Protein AF-A0A1G6HZ86-F1 (afdb_monomer_lite)

Radius of gyration: 16.39 Å; chains: 1; bounding box: 46×43×27 Å

Structure (mmCIF, N/CA/C/O backbone):
data_AF-A0A1G6HZ86-F1
#
_entry.id   AF-A0A1G6HZ86-F1
#
loop_
_atom_site.group_PDB
_atom_site.id
_atom_site.type_symbol
_atom_site.label_atom_id
_atom_site.label_alt_id
_atom_site.label_comp_id
_atom_site.label_asym_id
_atom_site.label_entity_id
_atom_site.label_seq_id
_atom_site.pdbx_PDB_ins_code
_atom_site.Cartn_x
_atom_site.Cartn_y
_atom_site.Cartn_z
_atom_site.occupancy
_atom_site.B_iso_or_equiv
_atom_site.auth_seq_id
_atom_site.auth_comp_id
_atom_site.auth_asym_id
_atom_site.auth_atom_id
_atom_site.pdbx_PDB_model_num
ATOM 1 N N . MET A 1 1 ? -33.066 11.154 10.064 1.00 36.47 1 MET A N 1
ATOM 2 C CA . MET A 1 1 ? -33.229 10.299 8.868 1.00 36.47 1 MET A CA 1
ATOM 3 C C . MET A 1 1 ? -31.877 10.174 8.182 1.00 36.47 1 MET A C 1
ATOM 5 O O . MET A 1 1 ? -31.425 11.146 7.598 1.00 36.47 1 MET A O 1
ATOM 9 N N . ASN A 1 2 ? -31.205 9.027 8.303 1.00 40.09 2 ASN A N 1
ATOM 10 C CA . ASN A 1 2 ? -29.987 8.744 7.538 1.00 40.09 2 ASN A CA 1
ATOM 11 C C . ASN A 1 2 ? -30.397 7.996 6.271 1.00 40.09 2 ASN A C 1
ATOM 13 O O . ASN A 1 2 ? -30.714 6.810 6.323 1.00 40.09 2 ASN A O 1
ATOM 17 N N . VAL A 1 3 ? -30.431 8.701 5.142 1.00 46.88 3 VAL A N 1
ATOM 18 C CA . VAL A 1 3 ? -30.634 8.081 3.832 1.00 46.88 3 VAL A CA 1
ATOM 19 C C . VAL A 1 3 ? -29.300 7.447 3.444 1.00 46.88 3 VAL A C 1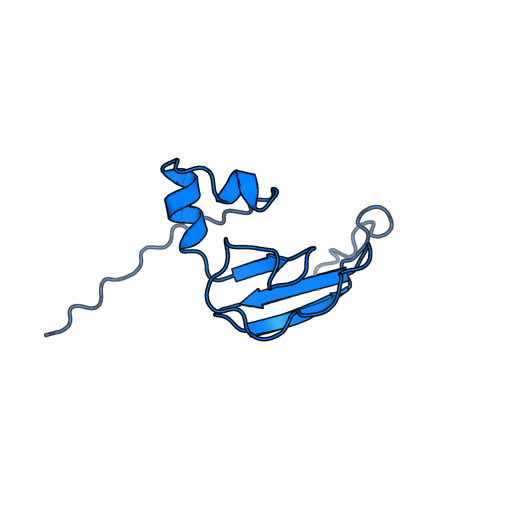
ATOM 21 O O . VAL A 1 3 ? -28.396 8.121 2.948 1.00 46.88 3 VAL A O 1
ATOM 24 N N . GLY A 1 4 ? -29.134 6.163 3.765 1.00 50.91 4 GLY A N 1
ATOM 25 C CA . GLY A 1 4 ? -27.972 5.383 3.351 1.00 50.91 4 GLY A CA 1
ATOM 26 C C . GLY A 1 4 ? -27.910 5.355 1.828 1.00 50.91 4 GLY A C 1
ATOM 27 O O . GLY A 1 4 ? -28.729 4.706 1.184 1.00 50.91 4 GLY A O 1
ATOM 28 N N . ARG A 1 5 ? -26.972 6.105 1.241 1.00 54.00 5 ARG A N 1
ATOM 29 C CA . ARG A 1 5 ? -26.735 6.090 -0.205 1.00 54.00 5 ARG A CA 1
ATOM 30 C C . ARG A 1 5 ? -26.365 4.667 -0.620 1.00 54.00 5 ARG A C 1
ATOM 32 O O . ARG A 1 5 ? -25.352 4.137 -0.167 1.00 54.00 5 ARG A O 1
ATOM 39 N N . ALA A 1 6 ? -27.175 4.066 -1.488 1.00 55.44 6 ALA A N 1
ATOM 40 C CA . ALA A 1 6 ? -26.839 2.809 -2.134 1.00 55.44 6 ALA A CA 1
ATOM 41 C C . ALA A 1 6 ? -25.559 3.004 -2.960 1.00 55.44 6 ALA A C 1
ATOM 43 O O . ALA A 1 6 ? -25.503 3.837 -3.866 1.00 55.44 6 ALA A O 1
ATOM 44 N N . LYS A 1 7 ? -24.506 2.260 -2.621 1.00 58.75 7 LYS A N 1
ATOM 45 C CA . LYS A 1 7 ? -23.260 2.233 -3.386 1.00 58.75 7 LYS A CA 1
ATOM 46 C C . LYS A 1 7 ? -23.513 1.406 -4.649 1.00 58.75 7 LYS A C 1
ATOM 48 O O . LYS A 1 7 ? -23.461 0.183 -4.600 1.00 58.75 7 LYS A O 1
ATOM 53 N N . VAL A 1 8 ? -23.828 2.059 -5.766 1.00 52.94 8 VAL A N 1
ATOM 54 C CA . VAL A 1 8 ? -23.908 1.398 -7.078 1.00 52.94 8 VAL A CA 1
ATOM 55 C C . VAL A 1 8 ? -22.479 1.078 -7.515 1.00 52.94 8 VAL A C 1
ATOM 57 O O . VAL A 1 8 ? -21.694 1.986 -7.778 1.00 52.94 8 VAL A O 1
ATOM 60 N N . VAL A 1 9 ? -22.108 -0.204 -7.527 1.00 70.69 9 VAL A N 1
ATOM 61 C CA . VAL A 1 9 ? -20.758 -0.659 -7.896 1.00 70.69 9 VAL A CA 1
ATOM 62 C C . VAL A 1 9 ? -20.847 -1.418 -9.215 1.00 70.69 9 VAL A C 1
ATOM 64 O O . VAL A 1 9 ? -21.443 -2.485 -9.269 1.00 70.69 9 VAL A O 1
ATOM 67 N N . LEU A 1 10 ? -20.226 -0.895 -10.274 1.00 89.31 10 LEU A N 1
ATOM 68 C CA . LEU A 1 10 ? -20.183 -1.511 -11.614 1.00 89.31 10 LEU A CA 1
ATOM 69 C C . LEU A 1 10 ? -19.276 -2.758 -11.692 1.00 89.31 10 LEU A C 1
ATOM 71 O O . LEU A 1 10 ? -18.943 -3.219 -12.777 1.00 89.31 10 LEU A O 1
ATOM 75 N N . GLY A 1 11 ? -18.786 -3.257 -10.554 1.00 85.19 11 GLY A N 1
ATOM 76 C CA . GLY A 1 11 ? -17.752 -4.293 -10.514 1.00 85.19 11 GLY A CA 1
ATOM 77 C C . GLY A 1 11 ? -16.366 -3.825 -10.981 1.00 85.19 11 GLY A C 1
ATOM 78 O O . GLY A 1 11 ? -15.463 -4.650 -11.094 1.00 85.19 11 GLY A O 1
ATOM 79 N N . LEU A 1 12 ? -16.172 -2.522 -11.224 1.00 86.62 12 LEU A N 1
ATOM 80 C CA . LEU A 1 12 ? -14.879 -1.958 -11.611 1.00 86.62 12 LEU A CA 1
ATOM 81 C C . LEU A 1 12 ? -13.827 -2.204 -10.519 1.00 86.62 12 LEU A C 1
ATOM 83 O O . LEU A 1 12 ? -14.027 -1.837 -9.358 1.00 86.62 12 LEU A O 1
ATOM 87 N N . LYS A 1 13 ? -12.690 -2.782 -10.915 1.00 88.69 13 LYS A N 1
ATOM 88 C CA . LYS A 1 13 ? -11.505 -2.976 -10.073 1.00 88.69 13 LYS A CA 1
ATOM 89 C C . LYS A 1 13 ? -10.319 -2.260 -10.706 1.00 88.69 13 LYS A C 1
ATOM 91 O O . LYS A 1 13 ? -10.139 -2.323 -11.918 1.00 88.69 13 LYS A O 1
ATOM 96 N N . VAL A 1 14 ? -9.510 -1.608 -9.878 1.00 87.81 14 VAL A N 1
ATOM 97 C CA . VAL A 1 14 ? -8.285 -0.921 -10.300 1.00 87.81 14 VAL A CA 1
ATOM 98 C C . VAL A 1 14 ? -7.123 -1.510 -9.515 1.00 87.81 14 VAL A C 1
ATOM 100 O O . VAL A 1 14 ? -7.189 -1.595 -8.290 1.00 87.81 14 VAL A O 1
ATOM 103 N N . ILE A 1 15 ? -6.071 -1.913 -10.226 1.00 91.38 15 ILE A N 1
ATOM 104 C CA . ILE A 1 15 ? -4.791 -2.321 -9.647 1.00 91.38 15 ILE A CA 1
ATOM 105 C C . ILE A 1 15 ? -3.751 -1.343 -10.181 1.00 91.38 15 ILE A C 1
ATOM 107 O O . ILE A 1 15 ? -3.588 -1.215 -11.392 1.00 91.38 15 ILE A O 1
ATOM 111 N N . ALA A 1 16 ? -3.079 -0.637 -9.277 1.00 89.25 16 ALA A N 1
ATOM 112 C CA . ALA A 1 16 ? -2.029 0.316 -9.602 1.00 89.25 16 ALA A CA 1
ATOM 113 C C . ALA A 1 16 ? -0.760 -0.055 -8.832 1.00 89.25 16 ALA A C 1
ATOM 115 O O . ALA A 1 16 ? -0.826 -0.402 -7.653 1.00 89.25 16 ALA A O 1
ATOM 116 N N . ALA A 1 17 ? 0.385 0.026 -9.504 1.00 91.12 17 ALA A N 1
ATOM 117 C CA . ALA A 1 17 ? 1.700 -0.226 -8.932 1.00 91.12 17 ALA A CA 1
ATOM 118 C C . ALA A 1 17 ? 2.635 0.931 -9.287 1.00 91.12 17 ALA A C 1
ATOM 120 O O . ALA A 1 17 ? 2.466 1.573 -10.321 1.00 91.12 17 ALA A O 1
ATOM 121 N N . GLY A 1 18 ? 3.597 1.193 -8.412 1.00 89.25 18 GLY A N 1
ATOM 122 C CA . GLY A 1 18 ? 4.501 2.329 -8.520 1.00 89.25 18 GLY A CA 1
ATOM 123 C C . GLY A 1 18 ? 5.271 2.533 -7.223 1.00 89.25 18 GLY A C 1
ATOM 124 O O . GLY A 1 18 ? 5.072 1.805 -6.243 1.00 89.25 18 GLY A O 1
ATOM 125 N N . ASN A 1 19 ? 6.150 3.524 -7.204 1.00 87.88 19 ASN A N 1
ATOM 126 C CA . ASN A 1 19 ? 6.870 3.904 -5.990 1.00 87.88 19 ASN A CA 1
ATOM 127 C C . ASN A 1 19 ? 6.074 4.918 -5.146 1.00 87.88 19 ASN A C 1
ATOM 129 O O . ASN A 1 19 ? 5.148 5.575 -5.618 1.00 87.88 19 ASN A O 1
ATOM 133 N N . THR A 1 20 ? 6.461 5.091 -3.879 1.00 83.12 20 THR A N 1
ATOM 134 C CA . THR A 1 20 ? 5.815 6.043 -2.957 1.00 83.12 20 THR A CA 1
ATOM 135 C C . THR A 1 20 ? 5.749 7.473 -3.515 1.00 83.12 20 THR A C 1
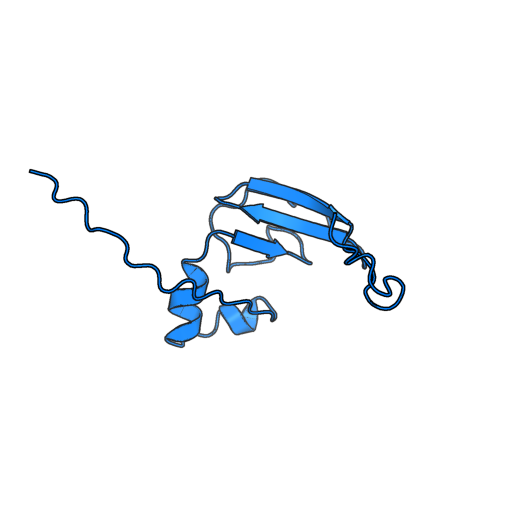ATOM 137 O O . THR A 1 20 ? 4.770 8.182 -3.272 1.00 83.12 20 THR A O 1
ATOM 140 N N . GLY A 1 21 ? 6.772 7.912 -4.257 1.00 82.19 21 GLY A N 1
ATOM 141 C CA . GLY A 1 21 ? 6.846 9.255 -4.837 1.00 82.19 21 GLY A CA 1
ATOM 142 C C . GLY A 1 21 ? 5.801 9.493 -5.930 1.00 82.19 21 GLY A C 1
ATOM 143 O O . GLY A 1 21 ? 5.166 10.544 -5.951 1.00 82.19 21 GLY A O 1
ATOM 144 N N . GLU A 1 22 ? 5.552 8.496 -6.776 1.00 81.88 22 GLU A N 1
ATOM 145 C CA . GLU A 1 22 ? 4.565 8.536 -7.864 1.00 81.88 22 GLU A CA 1
ATOM 146 C C . GLU A 1 22 ? 3.135 8.657 -7.331 1.00 81.88 22 GLU A C 1
ATOM 148 O O . GLU A 1 22 ? 2.369 9.503 -7.788 1.00 81.88 22 GLU A O 1
ATOM 153 N N . PHE A 1 23 ? 2.794 7.899 -6.285 1.00 78.56 23 PHE A N 1
ATOM 154 C CA . PHE A 1 23 ? 1.511 8.034 -5.578 1.00 78.56 23 PHE A CA 1
ATOM 155 C C . PHE A 1 23 ? 1.420 9.317 -4.734 1.00 78.56 23 PHE A C 1
ATOM 157 O O . PHE A 1 23 ? 0.340 9.720 -4.283 1.00 78.56 23 PHE A O 1
ATOM 164 N N . SER A 1 24 ? 2.560 9.974 -4.515 1.00 68.56 24 SER A N 1
ATOM 165 C CA . SER A 1 24 ? 2.641 11.253 -3.822 1.00 68.56 24 SER A CA 1
ATOM 166 C C . SER A 1 24 ? 2.527 12.459 -4.764 1.00 68.56 24 SER A C 1
ATOM 168 O O . SER A 1 24 ? 2.337 13.576 -4.277 1.00 68.56 24 SER A O 1
ATOM 170 N N . ALA A 1 25 ? 2.558 12.271 -6.085 1.00 68.56 25 ALA A N 1
ATOM 171 C CA . ALA A 1 25 ? 2.338 13.353 -7.039 1.00 68.56 25 ALA A CA 1
ATOM 172 C C . ALA A 1 25 ? 0.893 13.876 -6.919 1.00 68.56 25 ALA A C 1
ATOM 174 O O . ALA A 1 25 ? -0.065 13.107 -6.949 1.00 68.56 25 ALA A O 1
ATOM 175 N N . GLY A 1 26 ? 0.725 15.189 -6.736 1.00 68.50 26 GLY A N 1
ATOM 176 C CA . GLY A 1 2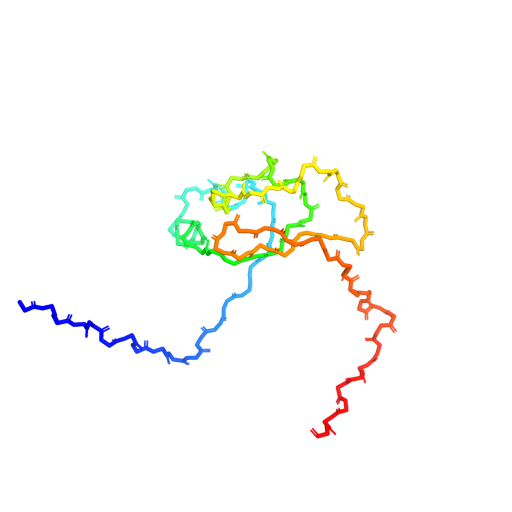6 ? -0.556 15.843 -6.424 1.00 68.50 26 GLY A CA 1
ATOM 177 C C . GLY A 1 26 ? -1.557 15.931 -7.581 1.00 68.50 26 GLY A C 1
ATOM 178 O O . GLY A 1 26 ? -2.284 16.915 -7.666 1.00 68.50 26 GLY A O 1
ATOM 179 N N . ASN A 1 27 ? -1.580 14.952 -8.488 1.00 82.38 27 ASN A N 1
ATOM 180 C CA . ASN A 1 27 ? -2.593 14.883 -9.537 1.00 82.38 27 ASN A CA 1
ATOM 181 C C . ASN A 1 27 ? -3.921 14.317 -8.989 1.00 82.38 27 ASN A C 1
ATOM 183 O O . ASN A 1 27 ? -3.989 13.747 -7.892 1.00 82.38 27 ASN A O 1
ATOM 187 N N . GLU A 1 28 ? -5.002 14.501 -9.748 1.00 85.31 28 GLU A N 1
ATOM 188 C CA . GLU A 1 28 ? -6.355 14.088 -9.347 1.00 85.31 28 GLU A CA 1
ATOM 189 C C . GLU A 1 28 ? -6.432 12.577 -9.079 1.00 85.31 28 GLU A C 1
ATOM 191 O O . GLU A 1 28 ? -7.011 12.141 -8.085 1.00 85.31 28 GLU A O 1
ATOM 196 N N . PHE A 1 29 ? -5.758 11.774 -9.905 1.00 82.25 29 PHE A N 1
ATOM 197 C CA . PHE A 1 29 ? -5.748 10.320 -9.765 1.00 82.25 29 PHE A CA 1
ATOM 198 C C . PHE A 1 29 ? -5.007 9.851 -8.502 1.00 82.25 29 PHE A C 1
ATOM 200 O O . PHE A 1 29 ? -5.510 9.009 -7.760 1.00 82.25 29 PHE A O 1
ATOM 207 N N . GLY A 1 30 ? -3.853 10.440 -8.192 1.00 81.44 30 GLY A N 1
ATOM 208 C CA . GLY A 1 30 ? -3.086 10.176 -6.975 1.00 81.44 30 GLY A CA 1
ATOM 209 C C . GLY A 1 30 ? -3.849 10.587 -5.718 1.00 81.44 30 GLY A C 1
ATOM 210 O O . GLY A 1 30 ? -3.791 9.897 -4.699 1.00 81.44 30 GLY A O 1
ATOM 211 N N . THR A 1 31 ? -4.642 11.657 -5.799 1.00 85.38 31 THR A N 1
ATOM 212 C CA . THR A 1 31 ? -5.520 12.087 -4.702 1.00 85.38 31 THR A CA 1
ATOM 213 C C . THR A 1 31 ? -6.589 11.038 -4.392 1.00 85.38 31 THR A C 1
ATOM 215 O O . THR A 1 31 ? -6.848 10.764 -3.217 1.00 85.38 31 THR A O 1
ATOM 218 N N . GLU A 1 32 ? -7.171 10.401 -5.410 1.00 86.00 32 GLU A N 1
ATOM 219 C CA . GLU A 1 32 ? -8.117 9.295 -5.217 1.00 86.00 32 GLU A CA 1
ATOM 220 C C . GLU A 1 32 ? -7.431 8.013 -4.731 1.00 86.00 32 GLU A C 1
ATOM 222 O O . GLU A 1 32 ? -7.923 7.368 -3.803 1.00 86.00 32 GLU A O 1
ATOM 227 N N . LEU A 1 33 ? -6.258 7.669 -5.272 1.00 84.75 33 LEU A N 1
ATOM 228 C CA . LEU A 1 33 ? -5.503 6.480 -4.855 1.00 84.75 33 LEU A CA 1
ATOM 229 C C . LEU A 1 33 ? -5.125 6.511 -3.366 1.00 84.75 33 LEU A C 1
ATOM 231 O O . LEU A 1 33 ? -5.184 5.483 -2.697 1.00 84.75 33 LEU A O 1
ATOM 235 N N . ARG A 1 34 ? -4.846 7.689 -2.795 1.00 83.56 34 ARG A N 1
ATOM 236 C CA . ARG A 1 34 ? -4.580 7.863 -1.350 1.00 83.56 34 ARG A CA 1
ATOM 237 C C . ARG A 1 34 ? -5.786 7.605 -0.438 1.00 83.56 34 ARG A C 1
ATOM 239 O O . ARG A 1 34 ? -5.633 7.583 0.785 1.00 83.56 34 ARG A O 1
ATOM 246 N N . LYS A 1 35 ? -6.998 7.475 -0.989 1.00 86.38 35 LYS A N 1
ATOM 247 C CA . LYS A 1 35 ? -8.204 7.105 -0.225 1.00 86.38 35 LYS A CA 1
ATOM 248 C C . LYS A 1 35 ? -8.381 5.589 -0.123 1.00 86.38 35 LYS A C 1
ATOM 250 O O . LYS A 1 35 ? -9.194 5.135 0.685 1.00 86.38 35 LYS A O 1
ATOM 255 N N . VAL A 1 36 ? -7.647 4.813 -0.923 1.00 88.94 36 VAL A N 1
ATOM 256 C CA . VAL A 1 36 ? -7.671 3.349 -0.888 1.00 88.94 36 VAL A CA 1
ATOM 257 C C . VAL A 1 36 ? -7.097 2.856 0.444 1.00 88.94 36 VAL A C 1
ATOM 259 O O . VAL A 1 36 ? -6.142 3.416 0.977 1.00 88.94 36 VAL A O 1
ATOM 262 N N . ARG A 1 37 ? -7.708 1.806 1.003 1.00 90.31 37 ARG A N 1
ATOM 263 C CA . ARG A 1 37 ? -7.323 1.207 2.295 1.00 90.31 37 ARG A CA 1
ATOM 264 C C . ARG A 1 37 ? -6.722 -0.190 2.177 1.00 90.31 37 ARG A C 1
ATOM 266 O O . ARG A 1 37 ? -6.399 -0.794 3.192 1.00 90.31 37 ARG A O 1
ATOM 273 N N . GLN A 1 38 ? -6.582 -0.689 0.954 1.00 92.81 38 GLN A N 1
ATOM 274 C CA . GLN A 1 38 ? -6.043 -2.005 0.647 1.00 92.81 38 GLN A CA 1
ATOM 275 C C . GLN A 1 38 ? -4.845 -1.878 -0.295 1.00 92.81 38 GLN A C 1
ATOM 277 O O . GLN A 1 38 ? -4.900 -1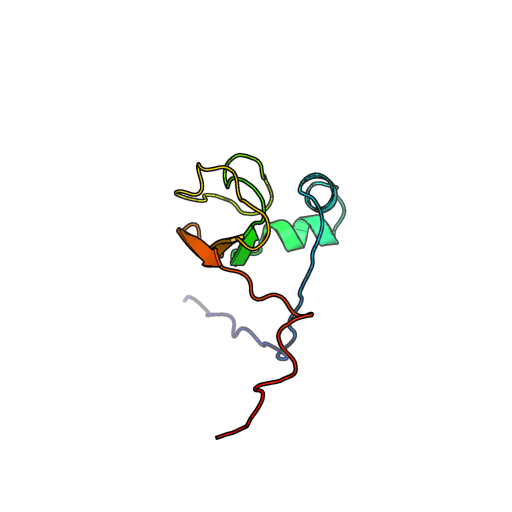.135 -1.272 1.00 92.81 38 GLN A O 1
ATOM 282 N N . GLY A 1 39 ? -3.783 -2.634 -0.042 1.00 92.88 39 GLY A N 1
ATOM 283 C CA . GLY A 1 39 ? -2.639 -2.692 -0.944 1.00 92.88 39 GLY A CA 1
ATOM 284 C C . GLY A 1 39 ? -1.609 -3.741 -0.550 1.00 92.88 39 GLY A C 1
ATOM 285 O O . GLY A 1 39 ? -1.715 -4.388 0.490 1.00 92.88 39 GLY A O 1
ATOM 286 N N . ILE A 1 40 ? -0.598 -3.897 -1.401 1.00 94.50 40 ILE A N 1
ATOM 287 C CA . ILE A 1 40 ? 0.583 -4.718 -1.130 1.00 94.50 40 ILE A CA 1
ATOM 288 C C . ILE A 1 40 ? 1.786 -3.784 -1.050 1.00 94.50 40 ILE A C 1
ATOM 290 O O . ILE A 1 40 ? 2.012 -2.974 -1.947 1.00 94.50 40 ILE A O 1
ATOM 294 N N . LEU A 1 41 ? 2.556 -3.899 0.026 1.00 93.06 41 LEU A N 1
ATOM 295 C CA . LEU A 1 41 ? 3.751 -3.104 0.271 1.00 93.06 41 LEU A CA 1
ATOM 296 C C . LEU A 1 41 ? 4.989 -3.970 0.081 1.00 93.06 41 LEU A C 1
ATOM 298 O O . LEU A 1 41 ? 5.151 -4.993 0.746 1.00 93.06 41 LEU A O 1
ATOM 302 N N . LEU A 1 42 ? 5.885 -3.517 -0.790 1.00 93.62 42 LEU A N 1
ATOM 303 C CA . LEU A 1 42 ? 7.201 -4.125 -1.019 1.00 93.62 42 LEU A CA 1
ATOM 304 C C . LEU A 1 42 ? 8.318 -3.373 -0.274 1.00 93.62 42 LEU A C 1
ATOM 306 O O . LEU A 1 42 ? 9.498 -3.520 -0.570 1.00 93.62 42 LEU A O 1
ATOM 310 N N . VAL A 1 43 ? 7.925 -2.546 0.692 1.00 91.25 43 VAL A N 1
ATOM 311 C CA . VAL A 1 43 ? 8.778 -1.699 1.531 1.00 91.25 43 VAL A CA 1
ATOM 312 C C . VAL A 1 43 ? 8.324 -1.812 2.987 1.00 91.25 43 VAL A C 1
ATOM 314 O O . VAL A 1 43 ? 7.266 -2.384 3.271 1.00 91.25 43 VAL A O 1
ATOM 317 N N . LYS A 1 44 ? 9.099 -1.253 3.924 1.00 90.88 44 LYS A N 1
ATOM 318 C CA . LYS A 1 44 ? 8.632 -1.079 5.307 1.00 90.88 44 LYS A CA 1
ATOM 319 C C . LYS A 1 44 ? 7.385 -0.201 5.312 1.00 90.88 44 LYS A C 1
ATOM 321 O O . LYS A 1 44 ? 7.318 0.790 4.590 1.00 90.88 44 LYS A O 1
ATOM 326 N N . ALA A 1 45 ? 6.429 -0.504 6.183 1.00 87.62 45 ALA A N 1
ATOM 327 C CA . ALA A 1 45 ? 5.201 0.281 6.304 1.00 87.62 45 ALA A CA 1
ATOM 328 C C . ALA A 1 45 ? 5.463 1.756 6.672 1.00 87.62 45 ALA A C 1
ATOM 330 O O . ALA A 1 45 ? 4.695 2.624 6.263 1.00 87.62 45 ALA A O 1
ATOM 331 N N . GLY A 1 46 ? 6.549 2.036 7.404 1.00 85.19 46 GLY A N 1
ATOM 332 C CA . GLY A 1 46 ? 6.971 3.395 7.763 1.00 85.19 46 GLY A CA 1
ATOM 333 C C . GLY A 1 46 ? 7.666 4.179 6.642 1.00 85.19 46 GLY A C 1
ATOM 334 O O . GLY A 1 46 ? 7.771 5.396 6.750 1.00 85.19 46 GLY A O 1
ATOM 335 N N . ASP A 1 47 ? 8.092 3.515 5.563 1.00 88.38 47 ASP A N 1
ATOM 336 C CA . ASP A 1 47 ? 8.831 4.139 4.452 1.00 88.38 47 ASP A CA 1
ATOM 337 C C . ASP A 1 47 ? 7.895 4.576 3.301 1.00 88.38 47 ASP A C 1
ATOM 339 O O . ASP A 1 47 ? 8.341 4.971 2.222 1.00 88.38 47 ASP A O 1
ATOM 343 N N . GLN A 1 48 ? 6.577 4.492 3.503 1.00 86.12 48 GLN A N 1
ATOM 344 C CA . GLN A 1 48 ? 5.560 4.882 2.527 1.00 86.12 48 GLN A CA 1
ATOM 345 C C . GLN A 1 48 ? 4.528 5.839 3.135 1.00 86.12 48 GLN A C 1
ATOM 347 O O . GLN A 1 48 ? 4.288 5.832 4.339 1.00 86.12 48 GLN A O 1
ATOM 352 N N . THR A 1 49 ? 3.890 6.648 2.291 1.00 82.38 49 THR A N 1
ATOM 353 C CA . THR A 1 49 ? 2.917 7.687 2.687 1.00 82.38 49 THR A CA 1
ATOM 354 C C . THR A 1 49 ? 1.535 7.505 2.049 1.00 82.38 49 THR A C 1
ATOM 356 O O . THR A 1 49 ? 0.645 8.335 2.245 1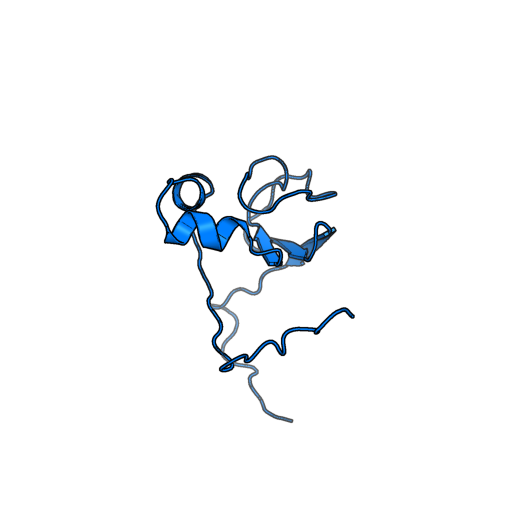.00 82.38 49 THR A O 1
ATOM 359 N N . VAL A 1 50 ? 1.349 6.440 1.267 1.00 83.94 50 VAL A N 1
ATOM 360 C CA . VAL A 1 50 ? 0.171 6.200 0.422 1.00 83.94 50 VAL A CA 1
ATOM 361 C C . VAL A 1 50 ? -0.977 5.618 1.239 1.00 83.94 50 VAL A C 1
ATOM 363 O O . VAL A 1 50 ? -2.078 6.165 1.242 1.00 83.94 50 VAL A O 1
ATOM 366 N N . LEU A 1 51 ? -0.710 4.535 1.971 1.00 86.38 51 LEU A N 1
ATOM 367 C CA . LEU A 1 51 ? -1.656 3.899 2.878 1.00 86.38 51 LEU A CA 1
ATOM 368 C C . LEU A 1 51 ? -1.507 4.505 4.272 1.00 86.38 51 LEU A C 1
ATOM 370 O O . LEU A 1 51 ? -0.427 4.498 4.868 1.00 86.38 51 LEU A O 1
ATOM 374 N N . LYS A 1 52 ? -2.608 5.047 4.791 1.00 83.19 52 LYS A N 1
ATOM 375 C CA . LYS A 1 52 ? -2.638 5.737 6.084 1.00 83.19 52 LYS A CA 1
ATOM 376 C C . LYS A 1 52 ? -2.826 4.759 7.242 1.00 83.19 52 LYS A C 1
ATOM 378 O O . LYS A 1 52 ? -3.490 3.739 7.093 1.00 83.19 52 LYS A O 1
ATOM 383 N N . ASN A 1 53 ? -2.321 5.146 8.415 1.00 82.50 53 ASN A N 1
ATOM 384 C CA . ASN A 1 53 ? -2.556 4.481 9.704 1.00 82.50 53 ASN A CA 1
ATOM 385 C C . ASN A 1 53 ? -2.151 3.001 9.746 1.00 82.50 53 ASN A C 1
ATOM 387 O O . ASN A 1 53 ? -2.791 2.211 10.437 1.00 82.50 53 ASN A O 1
ATOM 391 N N . LEU A 1 54 ? -1.099 2.627 9.015 1.00 85.81 54 LEU A N 1
ATOM 392 C CA . LEU A 1 54 ? -0.595 1.263 9.059 1.00 85.81 54 LEU A CA 1
ATOM 393 C C . LEU A 1 54 ? 0.007 0.941 10.429 1.00 85.81 54 LEU A C 1
ATOM 395 O O . LEU A 1 54 ? 0.884 1.651 10.924 1.00 85.81 54 LEU A O 1
ATOM 399 N N . GLN A 1 55 ? -0.426 -0.173 11.002 1.00 82.81 55 GLN A N 1
ATOM 400 C CA . GLN A 1 55 ? 0.165 -0.791 12.178 1.00 82.81 55 GLN A CA 1
ATOM 401 C C . GLN A 1 55 ? 1.085 -1.936 11.741 1.00 82.81 55 GLN A C 1
ATOM 403 O O . GLN A 1 55 ? 0.711 -2.761 10.908 1.00 82.81 55 GLN A O 1
ATOM 408 N N . GLY A 1 56 ? 2.291 -2.008 12.311 1.00 78.88 56 GLY A N 1
ATOM 409 C CA . GLY A 1 56 ? 3.260 -3.071 12.016 1.00 78.88 56 GLY A CA 1
ATOM 410 C C . GLY A 1 56 ? 4.230 -2.732 10.878 1.00 78.88 56 GLY A C 1
ATOM 411 O O . GLY A 1 56 ? 4.622 -1.581 10.711 1.00 78.88 56 GLY A O 1
ATOM 412 N N . GLY A 1 57 ? 4.699 -3.749 10.152 1.00 77.44 57 GLY A N 1
ATOM 413 C CA . GLY A 1 57 ? 5.512 -3.563 8.945 1.00 77.44 57 GLY A CA 1
ATOM 414 C C . GLY A 1 57 ? 6.899 -2.929 9.126 1.00 77.44 57 GLY A C 1
ATOM 415 O O . GLY A 1 57 ? 7.373 -2.229 8.234 1.00 77.44 57 GLY A O 1
ATOM 416 N N . LYS A 1 58 ? 7.541 -3.116 10.286 1.00 79.12 58 LYS A N 1
ATOM 417 C CA . LYS A 1 58 ? 8.783 -2.404 10.658 1.00 79.12 58 LYS A CA 1
ATOM 418 C C . LYS A 1 58 ? 10.056 -2.953 9.997 1.00 79.12 58 LYS A C 1
ATOM 420 O O . LYS A 1 58 ? 11.091 -2.288 10.006 1.00 79.12 58 LYS A O 1
ATOM 425 N N . GLU A 1 59 ? 10.006 -4.164 9.452 1.00 86.31 59 GLU A N 1
ATOM 426 C CA . GLU A 1 59 ? 11.180 -4.858 8.919 1.00 86.31 59 GLU A CA 1
ATOM 427 C C . GLU A 1 59 ? 11.386 -4.587 7.431 1.00 86.31 59 GLU A C 1
ATOM 429 O O . GLU A 1 59 ? 10.428 -4.474 6.667 1.00 86.31 59 GLU A O 1
ATOM 434 N N . ALA A 1 60 ? 12.652 -4.534 7.007 1.00 86.75 60 ALA A N 1
ATOM 435 C CA . ALA A 1 60 ? 12.976 -4.472 5.589 1.00 86.75 60 ALA A CA 1
ATOM 436 C C . ALA A 1 60 ? 12.428 -5.714 4.871 1.00 86.75 60 ALA A C 1
ATOM 438 O O . ALA A 1 60 ? 12.594 -6.845 5.337 1.00 86.75 60 ALA A O 1
ATOM 439 N N . ILE A 1 61 ? 11.787 -5.491 3.728 1.00 90.81 61 ILE A N 1
ATOM 440 C CA . ILE A 1 61 ? 11.224 -6.552 2.904 1.00 90.81 61 ILE A CA 1
ATOM 441 C C . ILE A 1 61 ? 12.315 -7.129 1.996 1.00 90.81 61 ILE A C 1
ATOM 443 O O . ILE A 1 61 ? 13.039 -6.397 1.326 1.00 90.81 61 ILE A O 1
ATOM 447 N N . LYS A 1 62 ? 12.440 -8.460 1.994 1.00 91.81 62 LYS A N 1
ATOM 448 C CA . LYS A 1 62 ? 13.274 -9.197 1.035 1.00 91.81 62 LYS A CA 1
ATOM 449 C C . LYS A 1 62 ? 12.495 -9.420 -0.263 1.00 91.81 62 LYS A C 1
ATOM 451 O O . LYS A 1 62 ? 11.268 -9.474 -0.241 1.00 91.81 62 LYS A O 1
ATOM 456 N N . VAL A 1 63 ? 13.210 -9.625 -1.368 1.00 90.06 63 VAL A N 1
ATOM 457 C CA . VAL A 1 63 ? 12.608 -10.037 -2.648 1.00 90.06 63 VAL A CA 1
ATOM 458 C C . VAL A 1 63 ? 11.753 -11.296 -2.443 1.00 90.06 63 VAL A C 1
ATOM 460 O O . VAL A 1 63 ? 12.149 -12.203 -1.710 1.00 90.06 63 VAL A O 1
ATOM 463 N N . GLY A 1 64 ? 10.563 -11.324 -3.050 1.00 91.69 64 GLY A N 1
ATOM 464 C CA . GLY A 1 64 ? 9.584 -12.406 -2.881 1.00 91.69 64 GLY A CA 1
ATOM 465 C C . GLY A 1 64 ? 8.757 -12.331 -1.591 1.00 91.69 64 GLY A C 1
ATOM 466 O O . GLY A 1 64 ? 7.969 -13.232 -1.316 1.00 91.69 64 GLY A O 1
ATOM 467 N N . MET A 1 65 ? 8.904 -11.272 -0.791 1.00 93.94 65 MET A N 1
ATOM 468 C CA . MET A 1 65 ? 8.079 -11.002 0.390 1.00 93.94 65 MET A CA 1
ATOM 469 C C . MET A 1 65 ? 7.382 -9.645 0.255 1.00 93.94 65 MET A C 1
ATOM 471 O O . MET A 1 65 ? 7.763 -8.812 -0.565 1.00 93.94 65 MET A O 1
ATOM 475 N N . GLY A 1 66 ? 6.382 -9.403 1.095 1.00 93.94 66 GLY A N 1
ATOM 476 C CA . GLY A 1 66 ? 5.733 -8.102 1.221 1.00 93.94 66 GLY A CA 1
ATOM 477 C C . GLY A 1 66 ? 4.834 -8.027 2.447 1.00 93.94 66 GLY A C 1
ATOM 478 O O . GLY A 1 66 ? 4.751 -8.976 3.230 1.00 93.94 66 GLY A O 1
ATOM 479 N N . TYR A 1 67 ? 4.138 -6.907 2.602 1.00 94.31 67 TYR A N 1
ATOM 480 C CA . TYR A 1 67 ? 3.024 -6.777 3.536 1.00 94.31 67 TYR A CA 1
ATOM 481 C C . TYR A 1 67 ? 1.720 -6.613 2.765 1.00 94.31 67 TYR A C 1
ATOM 483 O O . TYR A 1 67 ? 1.589 -5.706 1.949 1.00 94.31 67 TYR A O 1
ATOM 491 N N . TYR A 1 68 ? 0.745 -7.466 3.049 1.00 94.38 68 TYR A N 1
ATOM 492 C CA . TYR A 1 68 ? -0.640 -7.226 2.679 1.00 94.38 68 TYR A CA 1
ATOM 493 C C . TYR A 1 68 ? -1.2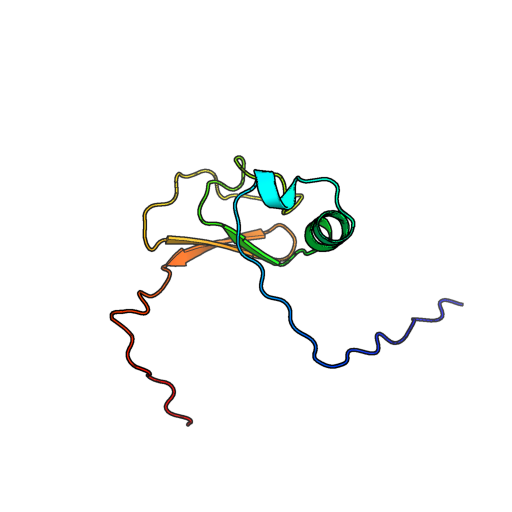56 -6.277 3.701 1.00 94.38 68 TYR A C 1
ATOM 495 O O . TYR A 1 68 ? -1.260 -6.581 4.895 1.00 94.38 68 TYR A O 1
ATOM 503 N N . ALA A 1 69 ? -1.728 -5.126 3.239 1.00 93.06 69 ALA A N 1
ATOM 504 C CA . ALA A 1 69 ? -2.315 -4.098 4.076 1.00 93.06 69 ALA A CA 1
ATOM 505 C C . ALA A 1 69 ? -3.805 -3.956 3.771 1.00 93.06 69 ALA A C 1
ATOM 507 O O . ALA A 1 69 ? -4.175 -3.783 2.608 1.00 93.06 69 ALA A O 1
ATOM 508 N N . VAL A 1 70 ? -4.645 -4.005 4.804 1.00 92.88 70 VAL A N 1
ATOM 509 C CA . VAL A 1 70 ? -6.094 -3.770 4.713 1.00 92.88 70 VAL A CA 1
ATOM 510 C C . VAL A 1 70 ? -6.542 -3.003 5.945 1.00 92.88 70 VAL A C 1
ATOM 512 O O . VAL A 1 70 ? -6.250 -3.405 7.066 1.00 92.88 70 VAL A O 1
ATOM 515 N N . ASP A 1 71 ? -7.224 -1.879 5.730 1.00 90.38 71 ASP A N 1
ATOM 516 C CA . ASP A 1 71 ? -7.858 -1.066 6.776 1.00 90.38 71 ASP A CA 1
ATOM 517 C C . ASP A 1 71 ? -6.934 -0.668 7.943 1.00 90.38 71 ASP A C 1
ATOM 519 O O . ASP A 1 71 ? -7.381 -0.411 9.057 1.00 90.38 71 ASP A O 1
ATOM 523 N N . GLY A 1 72 ? -5.638 -0.517 7.656 1.00 88.62 72 GLY A N 1
ATOM 524 C CA . GLY A 1 72 ? -4.624 -0.102 8.629 1.00 88.62 72 GLY A CA 1
ATOM 525 C C . GLY A 1 72 ? -3.863 -1.258 9.278 1.00 88.62 72 GLY A C 1
ATOM 526 O O . GLY A 1 72 ? -2.862 -1.016 9.946 1.00 88.62 72 GLY A O 1
ATOM 527 N N . GLU A 1 73 ? -4.253 -2.509 9.055 1.00 89.88 73 GLU A N 1
ATOM 528 C CA . GLU A 1 73 ? -3.503 -3.673 9.533 1.00 89.88 73 GLU A CA 1
ATOM 529 C C . GLU A 1 73 ? -2.550 -4.192 8.461 1.00 89.88 73 GLU A C 1
ATOM 531 O O . GLU A 1 73 ? -2.842 -4.110 7.267 1.00 89.88 73 GLU A O 1
ATOM 536 N N . THR A 1 74 ? -1.401 -4.733 8.880 1.00 92.38 74 THR A N 1
ATOM 537 C CA . THR A 1 74 ? -0.418 -5.333 7.969 1.00 92.38 74 THR A CA 1
ATOM 538 C C . THR A 1 74 ? -0.154 -6.792 8.319 1.00 92.38 74 THR A C 1
ATOM 540 O O . THR A 1 74 ? 0.129 -7.137 9.463 1.00 92.38 74 THR A O 1
ATOM 543 N N . THR A 1 75 ? -0.197 -7.656 7.308 1.00 92.88 75 THR A N 1
ATOM 544 C CA . THR A 1 75 ? 0.162 -9.076 7.407 1.00 92.88 75 THR A CA 1
ATOM 545 C C . THR A 1 75 ? 1.353 -9.349 6.503 1.00 92.88 75 THR A C 1
ATOM 547 O O . THR A 1 75 ? 1.331 -8.991 5.327 1.00 92.88 75 THR A O 1
ATOM 550 N N . LYS A 1 76 ? 2.414 -9.977 7.020 1.00 93.19 76 LYS A N 1
ATOM 551 C CA . LYS A 1 76 ? 3.575 -10.356 6.200 1.00 93.19 76 LYS A CA 1
ATOM 552 C C . LYS A 1 76 ? 3.183 -11.507 5.272 1.00 93.19 76 LYS A C 1
ATOM 554 O O . LYS A 1 76 ? 2.656 -12.512 5.738 1.00 93.19 76 LYS A O 1
ATOM 559 N N . ILE A 1 77 ? 3.460 -11.367 3.982 1.00 94.44 77 ILE A N 1
ATOM 560 C CA . ILE A 1 77 ? 3.128 -12.353 2.950 1.00 94.44 77 ILE A CA 1
ATOM 561 C C . ILE A 1 77 ? 4.376 -12.770 2.173 1.00 94.44 77 ILE A C 1
ATOM 563 O O . ILE A 1 77 ? 5.325 -11.994 2.030 1.00 94.44 77 ILE A O 1
ATOM 567 N N . LYS A 1 78 ? 4.348 -13.996 1.648 1.00 94.38 78 LYS A N 1
ATOM 568 C CA . LYS A 1 78 ? 5.237 -14.441 0.573 1.00 94.38 78 LYS A CA 1
ATOM 569 C C . LYS A 1 78 ? 4.513 -14.212 -0.750 1.00 94.38 78 LYS A C 1
ATOM 571 O O . LYS A 1 78 ? 3.350 -14.585 -0.875 1.00 94.38 78 LYS A O 1
ATOM 576 N N . ILE A 1 79 ? 5.187 -13.588 -1.704 1.00 92.19 79 ILE A N 1
ATOM 577 C CA . ILE A 1 79 ? 4.647 -13.322 -3.035 1.00 92.19 79 ILE A CA 1
ATOM 578 C C . ILE A 1 79 ? 5.113 -14.460 -3.947 1.00 92.19 79 ILE A C 1
ATOM 580 O O . ILE A 1 79 ? 6.314 -14.749 -3.963 1.00 92.19 79 ILE A O 1
ATOM 584 N N . PRO A 1 80 ? 4.195 -15.138 -4.652 1.00 89.44 80 PRO A N 1
ATOM 585 C CA . PRO A 1 80 ? 4.568 -16.191 -5.581 1.00 89.44 80 PRO A CA 1
ATOM 586 C C . PRO A 1 80 ? 5.379 -15.623 -6.747 1.00 89.44 80 PRO A C 1
ATOM 588 O O . PRO A 1 80 ? 5.174 -14.486 -7.178 1.00 89.44 80 PRO A O 1
ATOM 591 N N . ASP A 1 81 ? 6.311 -16.429 -7.243 1.00 85.62 81 ASP A N 1
ATOM 592 C CA . ASP A 1 81 ? 7.063 -16.101 -8.446 1.00 85.62 81 ASP A CA 1
ATOM 593 C C . ASP A 1 81 ? 6.246 -16.529 -9.667 1.00 85.62 81 ASP A C 1
ATOM 595 O O . ASP A 1 81 ? 6.042 -17.722 -9.905 1.00 85.62 81 ASP A O 1
ATOM 599 N N . SER A 1 82 ? 5.781 -15.553 -10.446 1.00 80.62 82 SER A N 1
ATOM 600 C CA . SER A 1 82 ? 4.974 -15.806 -11.640 1.00 80.62 82 SER A CA 1
ATOM 601 C C . SER A 1 82 ? 5.742 -16.528 -12.748 1.00 80.62 82 SER A C 1
ATOM 603 O O . SER A 1 82 ? 5.113 -17.134 -13.610 1.00 80.62 82 SER A O 1
ATOM 605 N N . ALA A 1 83 ? 7.080 -16.495 -12.745 1.00 75.38 83 ALA A N 1
ATOM 606 C CA . ALA A 1 83 ? 7.890 -17.251 -13.699 1.00 75.38 83 ALA A CA 1
ATOM 607 C C . ALA A 1 83 ? 7.968 -18.747 -13.346 1.00 75.38 83 ALA A C 1
ATOM 609 O O . ALA A 1 83 ? 8.247 -19.571 -14.215 1.00 75.38 83 ALA A O 1
ATOM 610 N N . VAL A 1 84 ? 7.720 -19.095 -12.079 1.00 68.12 84 VAL A N 1
ATOM 611 C CA . VAL A 1 84 ? 7.698 -20.478 -11.578 1.00 68.12 84 VAL A CA 1
ATOM 612 C C . VAL A 1 84 ? 6.264 -21.029 -11.554 1.00 68.12 84 VAL A C 1
ATOM 614 O O . VAL A 1 84 ? 6.062 -22.227 -11.749 1.00 68.12 84 VAL A O 1
ATOM 617 N N . GLU A 1 85 ? 5.255 -20.168 -11.385 1.00 56.25 85 GLU A N 1
ATOM 618 C CA . GLU A 1 85 ? 3.832 -20.524 -11.465 1.00 56.25 85 GLU A CA 1
ATOM 619 C C . GLU A 1 85 ? 3.279 -20.441 -12.903 1.00 56.25 85 GLU A C 1
ATOM 621 O O . GLU A 1 85 ? 2.594 -19.499 -13.291 1.00 56.25 85 GLU A O 1
ATOM 626 N N . THR A 1 86 ? 3.499 -21.490 -13.699 1.00 50.62 86 THR A N 1
ATOM 627 C CA . THR A 1 86 ? 2.545 -21.862 -14.767 1.00 50.62 86 THR A CA 1
ATOM 628 C C . THR A 1 86 ? 1.225 -22.345 -14.132 1.00 50.62 86 THR A C 1
ATOM 630 O O . THR A 1 86 ? 1.251 -22.946 -13.059 1.00 50.62 86 THR A O 1
ATOM 633 N N . PRO A 1 87 ? 0.053 -22.072 -14.733 1.00 49.09 87 PRO A N 1
ATOM 634 C CA . PRO A 1 87 ? -1.191 -21.836 -14.007 1.00 49.09 87 PRO A CA 1
ATOM 635 C C . PRO A 1 87 ? -1.743 -23.102 -13.349 1.00 49.09 87 PRO A C 1
ATOM 637 O O . PRO A 1 87 ? -2.239 -23.996 -14.028 1.00 49.09 87 PRO A O 1
ATOM 640 N N . ALA A 1 88 ? -1.809 -23.116 -12.019 1.00 49.12 88 ALA A N 1
ATOM 641 C CA . ALA A 1 88 ? -2.804 -23.911 -11.304 1.00 49.12 88 ALA A CA 1
ATOM 642 C C . ALA A 1 88 ? -4.109 -23.107 -11.176 1.00 49.12 88 ALA A C 1
ATOM 644 O O . ALA A 1 88 ? -4.658 -22.936 -10.094 1.00 49.12 88 ALA A O 1
ATOM 645 N N . MET A 1 89 ? -4.614 -22.594 -12.299 1.00 51.38 89 MET A N 1
ATOM 646 C CA . MET A 1 89 ? -6.010 -22.179 -12.405 1.00 51.38 89 MET A CA 1
ATOM 647 C C . MET A 1 89 ? -6.807 -23.381 -12.923 1.00 51.38 89 MET A C 1
ATOM 649 O O . MET A 1 89 ? -7.430 -23.332 -13.978 1.00 51.38 89 MET A O 1
ATOM 653 N N . THR A 1 90 ? -6.733 -24.496 -12.190 1.00 44.50 90 THR A N 1
ATOM 654 C CA . THR A 1 90 ? -7.677 -25.600 -12.352 1.00 44.50 90 THR A CA 1
ATOM 655 C C . THR A 1 90 ? -8.907 -25.222 -11.551 1.00 44.50 90 THR A C 1
ATOM 657 O O . THR A 1 90 ? -8.886 -25.206 -10.322 1.00 44.50 90 THR A O 1
ATOM 660 N N . THR A 1 91 ? -9.964 -24.853 -12.263 1.00 41.09 91 THR A N 1
ATOM 661 C CA . THR A 1 91 ? -11.316 -24.787 -11.720 1.00 41.09 91 THR A CA 1
ATOM 662 C C . THR A 1 91 ? -11.648 -26.133 -11.069 1.00 41.09 91 THR A C 1
ATOM 664 O O . THR A 1 91 ? -11.554 -27.168 -11.728 1.00 41.09 91 THR A O 1
ATOM 667 N N . VAL A 1 92 ? -12.025 -26.107 -9.791 1.00 39.53 92 VAL A N 1
ATOM 668 C CA . VAL A 1 92 ? -12.836 -27.145 -9.139 1.00 39.53 92 VAL A CA 1
ATOM 669 C C . VAL A 1 92 ? -14.166 -26.534 -8.750 1.00 39.53 92 VAL A C 1
ATOM 671 O O . VAL A 1 92 ? -14.158 -25.352 -8.333 1.00 39.53 92 VAL A O 1
#

Foldseek 3Di:
DDPPDDDPDPVDDDDDDDDQVVLVPPDPVSVVQLVDQWDKAQAQPVVHDSHPQADDRHDGHDPQWIWTTGNRYTDIDGHDDVVVDPDPPPDD

pLDDT: mean 79.88, std 15.78, range [36.47, 94.5]

Organism: NCBI:txid1464122

Sequence (92 aa):
MNVGRAKVVLGLKVIAAGNTGEFSAGNEFGTELRKVRQGILLVKAGDQTVLKNLQGGKEAIKVGMGYYAVDGETTKIKIPDSAVETPAMTTV

Secondary structure (DSSP, 8-state):
-------------------HHHHHS-SHHHHHHTT--EEEESS-GGG-SSS-S-B---SPPPTTEEEEEETTEEEEEEPP-TTT--------